Protein AF-K1TQ13-F1 (afdb_monomer_lite)

Secondary structure (DSSP, 8-state):
--TT-----------TT-EE--EEEE--SSS-PPPEEEE---EE--S-------PPPSEEEEE--EEE-TTS-EEEPPPEEEEEETTEEEE--

Organism: NCBI:txid408170

Sequence (93 aa):
MDESGQAGKDMRPLEKGDKVAIVYYAQSLEGDDEIQEMPDEEFSWKESYQFKEKDLPDGKYAFTYEVTDITGKSTMSDVAFLNLKNGEIKPEL

Foldseek 3Di:
DPPPPPDPDPDDDDDFFDKDWDWDWDDDPDDPDDIDTDTDDIDTDHPDDDPDDDDDPFDKDWDKDWDADPVRDIDIDDIWIWTADPNDIDTDD

Radius of gyration: 17.25 Å; chains: 1; bounding box: 41×42×34 Å

Structure (mmCIF, N/CA/C/O backbone):
data_AF-K1TQ13-F1
#
_entry.id   AF-K1TQ13-F1
#
loop_
_atom_site.group_PDB
_atom_site.id
_atom_site.type_symbol
_atom_site.label_atom_id
_atom_site.label_alt_id
_atom_site.label_comp_id
_atom_site.label_asym_id
_atom_site.label_entity_id
_atom_site.label_seq_id
_atom_site.pdbx_PDB_ins_code
_atom_site.Cartn_x
_atom_site.Cartn_y
_atom_site.Cartn_z
_atom_site.occupancy
_atom_site.B_iso_or_equiv
_atom_site.auth_seq_id
_atom_site.auth_comp_id
_atom_site.auth_asym_id
_atom_site.auth_atom_id
_atom_site.pdbx_PDB_model_num
ATOM 1 N N . MET A 1 1 ? 0.593 28.365 1.914 1.00 33.25 1 MET A N 1
ATOM 2 C CA . MET A 1 1 ? 0.712 27.167 1.072 1.00 33.25 1 MET A CA 1
ATOM 3 C C . MET A 1 1 ? 2.033 26.556 1.455 1.00 33.25 1 MET A C 1
ATOM 5 O O . MET A 1 1 ? 3.048 27.223 1.302 1.00 33.25 1 MET A O 1
ATOM 9 N N . ASP A 1 2 ? 1.989 25.416 2.121 1.00 37.59 2 ASP A N 1
ATOM 10 C CA . ASP A 1 2 ? 3.159 24.563 2.276 1.00 37.59 2 ASP A CA 1
ATOM 11 C C . ASP A 1 2 ? 3.521 23.968 0.907 1.00 37.59 2 ASP A C 1
ATOM 13 O O . ASP A 1 2 ? 2.676 23.785 0.030 1.00 37.59 2 ASP A O 1
ATOM 17 N N . GLU A 1 3 ? 4.813 23.750 0.690 1.00 40.31 3 GLU A N 1
ATOM 18 C CA . GLU A 1 3 ? 5.399 23.385 -0.608 1.00 40.31 3 GLU A CA 1
ATOM 19 C C . GLU A 1 3 ? 5.067 21.943 -1.054 1.00 40.31 3 GLU A C 1
ATOM 21 O O . GLU A 1 3 ? 5.606 21.470 -2.048 1.00 40.31 3 GLU A O 1
ATOM 26 N N . SER A 1 4 ? 4.163 21.246 -0.356 1.00 47.53 4 SER A N 1
ATOM 27 C CA . SER A 1 4 ? 3.679 19.900 -0.696 1.00 47.53 4 SER A CA 1
ATOM 28 C C . SER A 1 4 ? 2.337 19.890 -1.438 1.00 47.53 4 SER A C 1
ATOM 30 O O . SER A 1 4 ? 1.835 18.818 -1.769 1.00 47.53 4 SER A O 1
ATOM 32 N N . GLY A 1 5 ? 1.716 21.051 -1.686 1.00 42.06 5 GLY A N 1
ATOM 33 C CA . GLY A 1 5 ? 0.463 21.143 -2.450 1.00 42.06 5 GLY A CA 1
ATOM 34 C C . GLY A 1 5 ? -0.765 20.515 -1.771 1.00 42.06 5 GLY A C 1
ATOM 35 O O . GLY A 1 5 ? -1.870 20.608 -2.306 1.00 42.06 5 GLY A O 1
ATOM 36 N N . GLN A 1 6 ? -0.629 19.932 -0.577 1.00 48.62 6 GLN A N 1
ATOM 37 C CA . GLN A 1 6 ? -1.776 19.506 0.213 1.00 48.62 6 GLN A CA 1
ATOM 38 C C . GLN A 1 6 ? -2.334 20.718 0.947 1.00 48.62 6 GLN A C 1
ATOM 40 O O . GLN A 1 6 ? -1.857 21.096 2.009 1.00 48.62 6 GLN A O 1
ATOM 45 N N . ALA A 1 7 ? -3.375 21.330 0.371 1.00 47.88 7 ALA A N 1
ATOM 46 C CA . ALA A 1 7 ? -4.214 22.291 1.075 1.00 47.88 7 ALA A CA 1
ATOM 47 C C . ALA A 1 7 ? -4.475 21.769 2.493 1.00 47.88 7 ALA A C 1
ATOM 49 O O . ALA A 1 7 ? -5.013 20.671 2.628 1.00 47.88 7 ALA A O 1
ATOM 50 N N . GLY A 1 8 ? -4.044 22.520 3.513 1.00 45.81 8 GLY A N 1
ATOM 51 C CA . GLY A 1 8 ? -4.155 22.130 4.915 1.00 45.81 8 GLY A CA 1
ATOM 52 C C . GLY A 1 8 ? -5.583 21.707 5.229 1.00 45.81 8 GLY A C 1
ATOM 53 O O . GLY A 1 8 ? -6.463 22.545 5.414 1.00 45.81 8 GLY A O 1
ATOM 54 N N . LYS A 1 9 ? -5.830 20.396 5.215 1.00 56.97 9 LYS A N 1
ATOM 55 C CA . LYS A 1 9 ? -7.118 19.832 5.595 1.00 56.97 9 LYS A CA 1
ATOM 56 C C . LYS A 1 9 ? -7.160 19.970 7.107 1.00 56.97 9 LYS A C 1
ATOM 58 O O . LYS A 1 9 ? -6.286 19.428 7.775 1.00 56.97 9 LYS A O 1
ATOM 63 N N . ASP A 1 10 ? -8.128 20.714 7.637 1.00 59.94 10 ASP A N 1
ATOM 64 C CA . ASP A 1 10 ? -8.375 20.772 9.078 1.00 59.94 10 ASP A CA 1
ATOM 65 C C . ASP A 1 10 ? -8.596 19.339 9.587 1.00 59.94 10 ASP A C 1
ATOM 67 O O . ASP A 1 10 ? -9.662 18.742 9.413 1.00 59.94 10 ASP A O 1
ATOM 71 N N . MET A 1 11 ? -7.543 18.743 10.147 1.00 64.94 11 MET A N 1
ATOM 72 C CA . MET A 1 11 ? -7.566 17.364 10.608 1.00 64.94 11 MET A CA 1
ATOM 73 C C . MET A 1 11 ? -8.341 17.310 11.920 1.00 64.94 11 MET A C 1
ATOM 75 O O . MET A 1 11 ? -7.919 17.873 12.930 1.00 64.94 11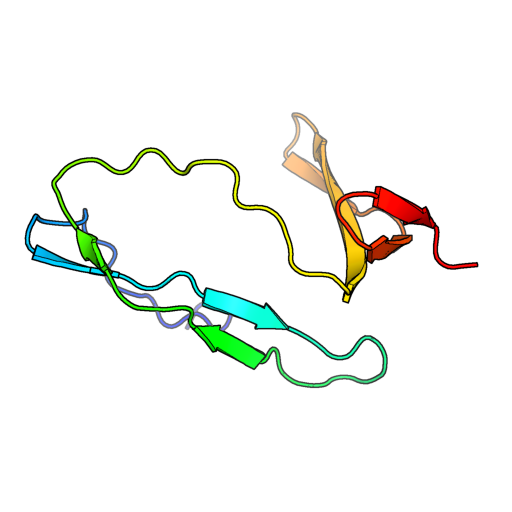 MET A O 1
ATOM 79 N N . ARG A 1 12 ? -9.456 16.580 11.918 1.00 83.81 12 ARG A N 1
ATOM 80 C CA . ARG A 1 12 ? -10.170 16.192 13.136 1.00 83.81 12 ARG A CA 1
ATOM 81 C C . ARG A 1 12 ? -10.233 14.670 13.264 1.00 83.81 12 ARG A C 1
ATOM 83 O O . ARG A 1 12 ? -10.180 13.976 12.247 1.00 83.81 12 ARG A O 1
ATOM 90 N N . PRO A 1 13 ? -10.381 14.133 14.486 1.00 77.25 13 PRO A N 1
ATOM 91 C CA . PRO A 1 13 ? -10.703 12.724 14.671 1.00 77.25 13 PRO A CA 1
ATOM 92 C C . PRO A 1 13 ? -11.991 12.342 13.926 1.00 77.25 13 PRO A C 1
ATOM 94 O O . PRO A 1 13 ? -12.923 13.147 13.839 1.00 77.25 13 PRO A O 1
ATOM 97 N N . LEU A 1 14 ? -12.043 11.110 13.413 1.00 78.75 14 LEU A N 1
ATOM 98 C CA . LEU A 1 14 ? -13.252 10.555 12.807 1.00 78.75 14 LEU A CA 1
ATOM 99 C C . LEU A 1 14 ? -14.323 10.306 13.873 1.00 78.75 14 LEU A C 1
ATOM 101 O O . LEU A 1 14 ? -14.060 9.724 14.928 1.00 78.75 14 LEU A O 1
ATOM 105 N N . GLU A 1 15 ? -15.547 10.700 13.554 1.00 84.44 15 GLU A N 1
ATOM 106 C CA . GLU A 1 15 ? -16.736 10.548 14.379 1.00 84.44 15 GLU A CA 1
ATOM 107 C C . GLU A 1 15 ? -17.668 9.500 13.776 1.00 84.44 15 GLU A C 1
ATOM 109 O O . GLU A 1 15 ? -17.698 9.251 12.567 1.00 84.44 15 GLU A O 1
AT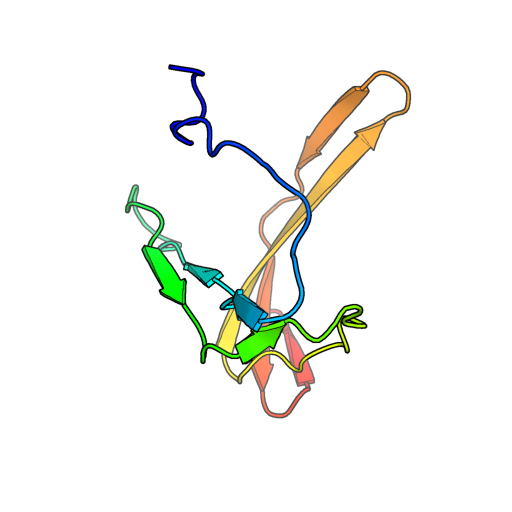OM 114 N N . LYS A 1 16 ? -18.425 8.816 14.635 1.00 84.62 16 LYS A N 1
ATOM 115 C CA . LYS A 1 16 ? -19.372 7.790 14.196 1.00 84.62 16 LYS A CA 1
ATOM 116 C C . LYS A 1 16 ? -20.346 8.378 13.174 1.00 84.62 16 LYS A C 1
ATOM 118 O O . LYS A 1 16 ? -21.041 9.345 13.462 1.00 84.62 16 LYS A O 1
ATOM 123 N N . GLY A 1 17 ? -20.453 7.729 12.020 1.00 86.06 17 GLY A N 1
ATOM 124 C CA . GLY A 1 17 ? -21.307 8.167 10.919 1.00 86.06 17 GLY A CA 1
ATOM 125 C C . GLY A 1 17 ? -20.576 8.931 9.817 1.00 86.06 17 GLY A C 1
ATOM 126 O O . GLY A 1 17 ? -21.147 9.031 8.730 1.00 86.06 17 GLY A O 1
ATOM 127 N N . ASP A 1 18 ? -19.330 9.372 10.041 1.00 85.56 18 ASP A N 1
ATOM 128 C CA . ASP A 1 18 ? -18.498 9.981 8.996 1.00 85.56 18 ASP A CA 1
ATOM 129 C C . ASP A 1 18 ? -18.419 9.067 7.765 1.00 85.56 18 ASP A C 1
ATOM 131 O O . ASP A 1 18 ? -18.310 7.845 7.890 1.00 85.56 18 ASP A O 1
ATOM 135 N N . LYS A 1 19 ? -18.497 9.654 6.569 1.00 86.31 19 LYS A N 1
ATOM 136 C CA . LYS A 1 19 ? -18.289 8.939 5.306 1.00 86.31 19 LYS A CA 1
ATOM 137 C C . LYS A 1 19 ? -16.802 8.922 4.987 1.00 86.31 19 LYS A C 1
ATOM 139 O O . LYS A 1 19 ? -16.164 9.970 4.958 1.00 86.31 19 LYS A O 1
ATOM 144 N N . VAL A 1 20 ? -16.263 7.727 4.789 1.00 79.31 20 VAL A N 1
ATOM 145 C CA . VAL A 1 20 ? -14.837 7.486 4.570 1.00 79.31 20 VAL A CA 1
ATOM 146 C C . VAL A 1 20 ? -14.677 6.630 3.322 1.00 79.31 20 VAL A C 1
ATOM 148 O O . VAL A 1 20 ? -15.390 5.644 3.168 1.00 79.31 20 VAL A O 1
ATOM 151 N N . ALA A 1 21 ? -13.723 6.984 2.465 1.00 79.12 21 ALA A N 1
ATOM 152 C CA . ALA A 1 21 ? -13.270 6.166 1.345 1.00 79.12 21 ALA A CA 1
ATOM 153 C C . ALA A 1 21 ? -11.757 5.953 1.456 1.00 79.12 21 ALA A C 1
ATOM 155 O O . ALA A 1 21 ? -11.030 6.831 1.929 1.00 79.12 21 ALA A O 1
ATOM 156 N N . ILE A 1 22 ? -11.282 4.788 1.020 1.00 77.56 22 ILE A N 1
ATOM 157 C CA . ILE A 1 22 ? -9.849 4.560 0.815 1.00 77.56 22 ILE A CA 1
ATOM 158 C C . ILE A 1 22 ? -9.493 5.191 -0.530 1.00 77.56 22 ILE A C 1
ATOM 160 O O . ILE A 1 22 ? -10.134 4.881 -1.524 1.00 77.56 22 ILE A O 1
ATOM 164 N N . VAL A 1 23 ? -8.497 6.076 -0.573 1.00 76.69 23 VAL A N 1
ATOM 165 C CA . VAL A 1 23 ? -8.039 6.699 -1.824 1.00 76.69 23 VAL A CA 1
ATOM 166 C C . VAL A 1 23 ? -6.728 6.052 -2.241 1.00 76.69 23 VAL A C 1
ATOM 168 O O . VAL A 1 23 ? -5.740 6.127 -1.509 1.00 76.69 23 VAL A O 1
ATOM 171 N N . TYR A 1 24 ? -6.725 5.409 -3.407 1.00 76.50 24 TYR A N 1
ATOM 172 C CA . TYR A 1 24 ? -5.506 4.942 -4.057 1.00 76.50 24 TYR A CA 1
ATOM 173 C C . TYR A 1 24 ? -4.921 6.079 -4.897 1.00 76.50 24 TYR A C 1
ATOM 175 O O . TYR A 1 24 ? -5.662 6.797 -5.561 1.00 76.50 24 TYR A O 1
ATOM 183 N N . TYR A 1 25 ? -3.602 6.240 -4.877 1.00 76.00 25 TYR A N 1
ATOM 184 C CA . TYR A 1 25 ? -2.899 7.224 -5.698 1.00 76.00 25 TYR A CA 1
ATOM 185 C C . TYR A 1 25 ? -2.122 6.477 -6.778 1.00 76.00 25 TYR A C 1
ATOM 187 O O . TYR A 1 25 ? -1.280 5.636 -6.461 1.00 76.00 25 TYR A O 1
ATOM 195 N N . ALA A 1 26 ? -2.434 6.754 -8.040 1.00 75.69 26 ALA A N 1
ATOM 196 C CA . ALA A 1 26 ? -1.773 6.160 -9.193 1.00 75.69 26 ALA A CA 1
ATOM 197 C C . ALA A 1 26 ? -0.986 7.232 -9.946 1.00 75.69 26 ALA A C 1
ATOM 199 O O . ALA A 1 26 ? -1.455 8.353 -10.111 1.00 75.69 26 ALA A O 1
ATOM 200 N N . GLN A 1 27 ? 0.200 6.883 -10.428 1.00 76.25 27 GLN A N 1
ATOM 201 C CA . GLN A 1 27 ? 0.990 7.742 -11.302 1.00 76.25 27 GLN A CA 1
ATOM 202 C C . GLN A 1 27 ? 1.517 6.903 -12.464 1.00 76.25 27 GLN A C 1
ATOM 204 O O . GLN A 1 27 ? 1.786 5.709 -12.296 1.00 76.25 27 GLN A O 1
ATOM 209 N N . SER A 1 28 ? 1.644 7.519 -13.641 1.00 70.44 28 SER A N 1
ATOM 210 C CA . SER A 1 28 ? 2.360 6.894 -14.749 1.00 70.44 28 SER A CA 1
ATOM 211 C C . SER A 1 28 ? 3.813 6.636 -14.351 1.00 70.44 28 SER A C 1
ATOM 213 O O . SER A 1 28 ? 4.438 7.438 -13.661 1.00 70.44 28 SER A O 1
ATOM 215 N N . LEU A 1 29 ? 4.354 5.505 -14.800 1.00 63.31 29 LEU A N 1
ATOM 216 C CA . LEU A 1 29 ? 5.769 5.171 -14.626 1.00 63.31 29 LEU A CA 1
ATOM 217 C C . LEU A 1 29 ? 6.665 5.913 -15.620 1.00 63.31 29 LEU A C 1
ATOM 219 O O . LEU A 1 29 ? 7.860 6.067 -15.383 1.00 63.31 29 LEU A O 1
ATOM 223 N N . GLU A 1 30 ? 6.085 6.353 -16.735 1.00 66.94 30 GLU A N 1
ATOM 224 C CA . GLU A 1 30 ? 6.761 7.106 -17.781 1.00 66.94 30 GLU A CA 1
ATOM 225 C C . GLU A 1 30 ? 6.079 8.469 -17.929 1.00 66.94 30 GLU A C 1
ATOM 227 O O . GLU A 1 30 ? 4.887 8.537 -18.224 1.00 66.94 30 GLU A O 1
ATOM 232 N N . GLY A 1 31 ? 6.839 9.550 -17.746 1.00 63.09 31 GLY A N 1
ATOM 233 C CA . GLY A 1 31 ? 6.337 10.924 -17.850 1.00 63.09 31 GLY A CA 1
ATOM 234 C C . GLY A 1 31 ? 6.225 11.646 -16.507 1.00 63.09 31 GLY A C 1
ATOM 235 O O . GLY A 1 31 ? 6.436 11.062 -15.450 1.00 63.09 31 GLY A O 1
ATOM 236 N N . ASP A 1 32 ? 5.923 12.942 -16.574 1.00 70.69 32 ASP A N 1
ATOM 237 C CA . ASP A 1 32 ? 5.681 13.823 -15.419 1.00 70.69 32 ASP A CA 1
ATOM 238 C C . ASP A 1 32 ? 4.168 14.008 -15.222 1.00 70.69 32 ASP A C 1
ATOM 240 O O . ASP A 1 32 ? 3.656 15.120 -15.110 1.0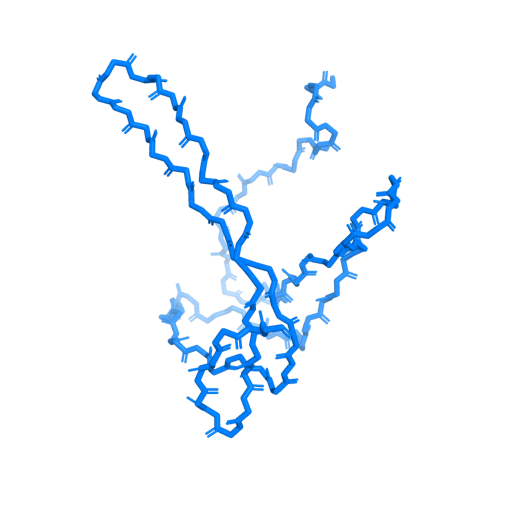0 70.69 32 ASP A O 1
ATOM 244 N N . ASP A 1 33 ? 3.427 12.901 -15.316 1.00 76.12 33 ASP A N 1
ATOM 245 C CA . ASP A 1 33 ? 1.976 12.929 -15.168 1.00 76.12 33 ASP A CA 1
ATOM 246 C C . ASP A 1 33 ? 1.599 13.207 -13.712 1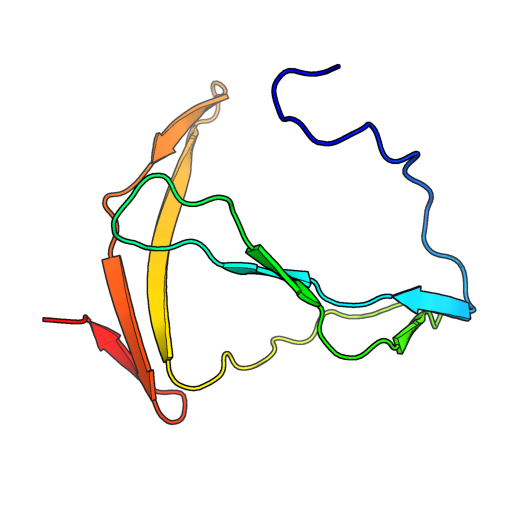.00 76.12 33 ASP A C 1
ATOM 248 O O . ASP A 1 33 ? 2.229 12.711 -12.768 1.00 76.12 33 ASP A O 1
ATOM 252 N N . GLU A 1 34 ? 0.532 13.987 -13.538 1.00 79.38 34 GLU A N 1
ATOM 253 C CA . GLU A 1 34 ? -0.032 14.282 -12.226 1.00 79.38 34 GLU A CA 1
ATOM 254 C C . GLU A 1 34 ? -0.540 13.001 -11.550 1.00 79.38 34 GLU A C 1
ATOM 256 O O . GLU A 1 34 ? -1.104 12.107 -12.188 1.00 79.38 34 GLU A O 1
ATOM 261 N N . ILE A 1 35 ? -0.363 12.922 -10.229 1.00 77.50 35 ILE A N 1
ATOM 262 C CA . ILE A 1 35 ? -0.878 11.813 -9.426 1.00 77.50 35 ILE A CA 1
ATOM 263 C C . ILE A 1 35 ? -2.409 11.805 -9.512 1.00 77.50 35 ILE A C 1
ATOM 265 O O . ILE A 1 35 ? -3.072 12.793 -9.192 1.00 77.50 35 ILE A O 1
ATOM 269 N N . GLN A 1 36 ? -2.975 10.665 -9.895 1.00 81.50 36 GLN A N 1
ATOM 270 C CA . GLN A 1 36 ? -4.409 10.466 -10.026 1.00 81.50 36 GLN A CA 1
ATOM 271 C C . GLN A 1 36 ? -4.990 9.810 -8.767 1.00 81.50 36 GLN A C 1
ATOM 273 O O . GLN A 1 36 ? -4.554 8.736 -8.348 1.00 81.50 36 GLN A O 1
ATOM 278 N N . GLU A 1 37 ? -6.003 10.446 -8.174 1.00 83.50 37 GLU A N 1
ATOM 279 C CA . GLU A 1 37 ? -6.768 9.891 -7.054 1.00 83.50 37 GLU A CA 1
ATOM 280 C C . GLU A 1 37 ? -7.840 8.911 -7.552 1.00 83.50 37 GLU A C 1
ATOM 282 O O . GLU A 1 37 ? -8.677 9.241 -8.393 1.00 83.50 37 GLU A O 1
ATOM 287 N N . MET A 1 38 ? -7.842 7.704 -6.995 1.00 79.81 38 MET A N 1
ATOM 288 C CA . MET A 1 38 ? -8.793 6.634 -7.282 1.00 79.81 38 MET A CA 1
ATOM 289 C C . MET A 1 38 ? -9.481 6.203 -5.976 1.00 79.81 38 MET A C 1
ATOM 291 O O . MET A 1 38 ? -8.983 5.311 -5.283 1.00 79.81 38 MET A O 1
ATOM 295 N N . PRO A 1 39 ? -10.594 6.854 -5.587 1.00 76.94 39 PRO A N 1
ATOM 296 C CA . PRO A 1 39 ? -11.337 6.491 -4.385 1.00 76.94 39 PRO A CA 1
ATOM 297 C C . PRO A 1 39 ? -12.058 5.144 -4.548 1.00 76.94 39 PRO A C 1
ATOM 299 O O . PRO A 1 39 ? -12.672 4.868 -5.577 1.00 76.94 39 PRO A O 1
ATOM 302 N N . ASP A 1 40 ? -11.985 4.319 -3.508 1.00 80.06 40 ASP A N 1
ATOM 303 C CA . ASP A 1 40 ? -12.736 3.073 -3.335 1.00 80.06 40 ASP A CA 1
ATOM 304 C C . ASP A 1 40 ? -14.158 3.350 -2.805 1.00 80.06 40 ASP A C 1
ATOM 306 O O . ASP A 1 40 ? -14.535 4.497 -2.547 1.00 80.06 40 ASP A O 1
ATOM 310 N N . GLU A 1 41 ? -14.948 2.294 -2.600 1.00 84.25 41 GLU A N 1
ATOM 311 C CA . GLU A 1 41 ? -16.292 2.404 -2.031 1.00 84.25 41 GLU A CA 1
ATOM 312 C C . GLU A 1 41 ? -16.308 3.108 -0.663 1.00 84.25 41 GLU A C 1
ATOM 314 O O . GLU A 1 41 ? -15.522 2.816 0.247 1.00 84.25 41 GLU A O 1
ATOM 319 N N . GLU A 1 42 ? -17.269 4.020 -0.500 1.00 85.12 42 GLU A N 1
ATOM 320 C CA . GLU A 1 42 ? -17.492 4.711 0.762 1.00 85.12 42 GLU A CA 1
ATOM 321 C C . GLU A 1 42 ? -18.107 3.791 1.821 1.00 85.12 42 GLU A C 1
ATOM 323 O O . GLU A 1 42 ? -19.082 3.070 1.587 1.00 85.12 42 GLU A O 1
ATOM 328 N N . PHE A 1 43 ? -17.630 3.929 3.054 1.00 81.62 43 PHE A N 1
ATOM 329 C CA . PHE A 1 43 ? -18.230 3.316 4.229 1.00 81.62 43 PHE A CA 1
ATOM 330 C C . PHE A 1 43 ? -18.477 4.346 5.332 1.00 81.62 43 PHE A C 1
ATOM 332 O O . PHE A 1 43 ? -17.827 5.385 5.425 1.00 81.62 43 PHE A O 1
ATOM 339 N N . SER A 1 44 ? -19.463 4.063 6.186 1.00 87.31 44 SER A N 1
ATOM 340 C CA . SER A 1 44 ? -19.722 4.875 7.378 1.00 87.31 44 SER A CA 1
ATOM 341 C C . SER A 1 44 ? -18.825 4.434 8.534 1.00 87.31 44 SER A C 1
ATOM 343 O O . SER A 1 44 ? -18.810 3.252 8.887 1.00 87.31 44 SER A O 1
ATOM 345 N N . TRP A 1 45 ? -18.133 5.385 9.156 1.00 79.19 45 TRP A N 1
ATOM 346 C CA . TRP A 1 45 ? -17.269 5.172 10.313 1.00 79.19 45 TRP A CA 1
ATOM 347 C C . TRP A 1 45 ? -18.066 4.679 11.527 1.00 79.19 45 TRP A C 1
ATOM 349 O O . TRP A 1 45 ? -19.123 5.225 11.855 1.00 79.19 45 TRP A O 1
ATOM 359 N N . LYS A 1 46 ? -17.570 3.638 12.209 1.00 77.44 46 LYS A N 1
ATOM 360 C CA . LYS A 1 46 ? -18.301 2.930 13.281 1.00 77.44 46 LYS A CA 1
ATOM 361 C C . LYS A 1 46 ? -17.685 3.042 14.684 1.00 77.44 46 LYS A C 1
ATOM 363 O O . LYS A 1 46 ? -18.111 2.280 15.537 1.00 77.44 46 LYS A O 1
ATOM 368 N N . GLU A 1 47 ? -16.772 3.994 14.927 1.00 69.44 47 GLU A N 1
ATOM 369 C CA . GLU A 1 47 ? -16.006 4.264 16.179 1.00 69.44 47 GLU A CA 1
ATOM 370 C C . GLU A 1 47 ? -14.596 3.662 16.203 1.00 69.44 47 GLU A C 1
ATOM 372 O O . GLU A 1 47 ? -13.653 4.341 16.601 1.00 69.44 47 GLU A O 1
ATOM 377 N N . SER A 1 48 ? -14.424 2.430 15.729 1.00 63.44 48 SER A N 1
ATOM 378 C CA . SER A 1 48 ? -13.108 1.841 15.494 1.00 63.44 48 SER A CA 1
ATOM 379 C C . SER A 1 48 ? -13.121 1.034 14.203 1.00 63.44 48 SER A C 1
ATOM 381 O O . SER A 1 48 ? -14.076 0.319 13.892 1.00 63.44 48 SER A O 1
ATOM 383 N N . TYR A 1 49 ? -12.059 1.181 13.420 1.00 58.03 49 TYR A N 1
ATOM 384 C CA . TYR A 1 49 ? -11.805 0.345 12.261 1.00 58.03 49 TYR A CA 1
ATOM 385 C C . TYR A 1 49 ? -10.437 -0.276 12.467 1.00 58.03 49 TYR A C 1
ATOM 387 O O . TYR A 1 49 ? -9.436 0.421 12.618 1.00 58.03 49 TYR A O 1
ATOM 395 N N . GLN A 1 50 ? -10.400 -1.599 12.513 1.00 56.00 50 GLN A N 1
ATOM 396 C CA . GLN A 1 50 ? -9.152 -2.303 12.321 1.00 56.00 50 GLN A CA 1
ATOM 397 C C . GLN A 1 50 ? -8.957 -2.340 10.809 1.00 56.00 50 GLN A C 1
ATOM 399 O O . GLN A 1 50 ? -9.767 -2.954 10.110 1.00 56.00 50 GLN A O 1
ATOM 404 N N . PHE A 1 51 ? -7.940 -1.643 10.298 1.00 54.44 51 PHE A N 1
ATOM 405 C CA . PHE A 1 51 ? -7.483 -1.896 8.938 1.00 54.44 51 PHE A CA 1
ATOM 406 C C . PHE A 1 51 ? -7.120 -3.376 8.887 1.00 54.44 51 PHE A C 1
ATOM 408 O O . PHE A 1 51 ? -6.181 -3.823 9.543 1.00 54.44 51 PHE A O 1
ATOM 415 N N . LYS A 1 52 ? -7.951 -4.158 8.207 1.00 54.97 52 LYS A N 1
ATOM 416 C CA . LYS A 1 52 ? -7.587 -5.516 7.842 1.00 54.97 52 LYS A CA 1
ATOM 417 C C . LYS A 1 52 ? -6.715 -5.393 6.608 1.00 54.97 52 LYS A C 1
ATOM 419 O O . LYS A 1 52 ? -7.007 -4.562 5.747 1.00 54.97 52 LYS A O 1
ATOM 424 N N . GLU A 1 53 ? -5.657 -6.190 6.551 1.00 56.91 53 GLU A N 1
ATOM 425 C CA . GLU A 1 53 ? -4.903 -6.389 5.319 1.00 56.91 53 GLU A CA 1
ATOM 426 C C . GLU A 1 53 ? -5.915 -6.671 4.199 1.00 56.91 53 GLU A C 1
ATOM 428 O O . GLU A 1 53 ? -6.792 -7.528 4.341 1.00 56.91 53 GLU A O 1
ATOM 433 N N . LYS A 1 54 ? -5.877 -5.848 3.151 1.00 67.25 54 LYS A N 1
ATOM 434 C CA . LYS A 1 54 ? -6.709 -6.008 1.963 1.00 67.25 54 LYS A CA 1
ATOM 435 C C . LYS A 1 54 ? -5.790 -6.494 0.862 1.00 67.25 54 LYS A C 1
ATOM 437 O O . LYS A 1 54 ? -4.766 -5.861 0.606 1.00 67.25 54 LYS A O 1
ATOM 442 N N . ASP A 1 55 ? -6.172 -7.595 0.232 1.00 77.56 55 ASP A N 1
ATOM 443 C CA . ASP A 1 55 ? -5.450 -8.105 -0.922 1.00 77.56 55 ASP A CA 1
ATOM 444 C C . ASP A 1 55 ? -5.433 -7.036 -2.018 1.00 77.56 55 ASP A C 1
ATOM 446 O O . ASP A 1 55 ? -6.464 -6.440 -2.356 1.00 77.56 55 ASP A O 1
ATOM 450 N N . LEU A 1 56 ? -4.243 -6.772 -2.553 1.00 80.81 56 LEU A N 1
ATOM 451 C CA . LEU A 1 56 ? -4.101 -5.947 -3.742 1.00 80.81 56 LEU A CA 1
ATOM 452 C C . LEU A 1 5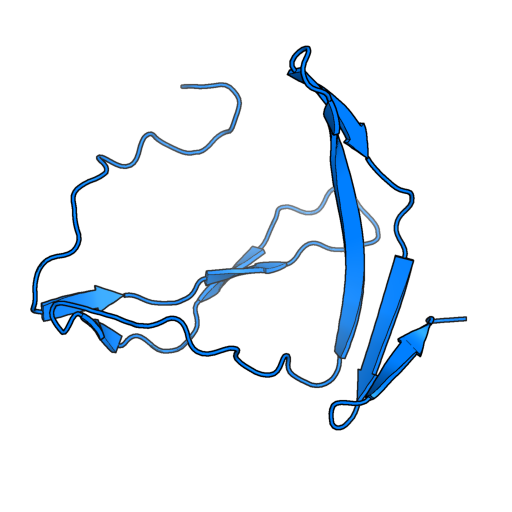6 ? -4.724 -6.693 -4.939 1.00 80.81 56 LEU A C 1
ATOM 454 O O . LEU A 1 56 ? -4.602 -7.918 -5.024 1.00 80.81 56 LEU A O 1
ATOM 458 N N . PRO A 1 57 ? -5.412 -5.992 -5.856 1.00 82.06 57 PRO A N 1
ATOM 459 C CA . PRO A 1 57 ? -5.919 -6.616 -7.072 1.00 82.06 57 PRO A CA 1
ATOM 460 C C . PRO A 1 57 ? -4.772 -7.091 -7.975 1.00 82.06 57 PRO A C 1
ATOM 462 O O . PRO A 1 57 ? -3.647 -6.610 -7.886 1.00 82.06 57 PRO A O 1
ATOM 465 N N . ASP A 1 58 ? -5.063 -8.017 -8.886 1.00 90.06 58 ASP A N 1
ATOM 466 C CA . ASP A 1 58 ? -4.095 -8.427 -9.905 1.00 90.06 58 ASP A CA 1
ATOM 467 C C . ASP A 1 58 ? -3.615 -7.209 -10.715 1.00 90.06 58 ASP A C 1
ATOM 469 O O . ASP A 1 58 ? -4.426 -6.425 -11.217 1.00 90.06 58 ASP A O 1
ATOM 473 N N . GLY A 1 59 ? -2.299 -7.053 -10.866 1.00 87.81 59 GLY A N 1
ATOM 474 C CA . GLY A 1 59 ? -1.738 -5.860 -11.490 1.00 87.81 59 GLY A CA 1
ATOM 475 C C . GLY A 1 59 ? -0.216 -5.777 -11.475 1.00 87.81 59 GLY A C 1
ATOM 476 O O . GLY A 1 59 ? 0.478 -6.611 -10.891 1.00 87.81 59 GLY A O 1
ATOM 477 N N . LYS A 1 60 ? 0.288 -4.740 -12.146 1.00 88.69 60 LYS A N 1
ATOM 478 C CA . LYS A 1 60 ? 1.694 -4.332 -12.126 1.00 88.69 60 LYS A CA 1
ATOM 479 C C . LYS A 1 60 ? 1.870 -3.206 -11.123 1.00 88.69 60 LYS A C 1
ATOM 481 O O . LYS A 1 60 ? 1.110 -2.241 -11.146 1.00 88.69 60 LYS A O 1
ATOM 486 N N . TYR A 1 61 ? 2.878 -3.327 -10.276 1.00 86.25 61 TYR A N 1
ATOM 487 C CA . TYR A 1 61 ? 3.140 -2.410 -9.180 1.00 86.25 61 TYR A CA 1
ATOM 488 C C . TYR A 1 61 ? 4.591 -1.954 -9.218 1.00 86.25 61 TYR A C 1
ATOM 490 O O . TYR A 1 61 ? 5.491 -2.764 -9.419 1.00 86.25 61 TYR A O 1
ATOM 498 N N . ALA A 1 62 ? 4.817 -0.667 -8.976 1.00 84.75 62 ALA A N 1
ATOM 499 C CA . ALA A 1 62 ? 6.124 -0.169 -8.579 1.00 84.75 62 ALA A CA 1
ATOM 500 C C . ALA A 1 62 ? 6.236 -0.231 -7.054 1.00 84.75 62 ALA A C 1
ATOM 502 O O . ALA A 1 62 ? 5.324 0.181 -6.337 1.00 84.75 62 ALA A O 1
ATOM 503 N N . PHE A 1 63 ? 7.357 -0.744 -6.565 1.00 82.31 63 PHE A N 1
ATOM 504 C CA . PHE A 1 63 ? 7.678 -0.818 -5.151 1.00 82.31 63 PHE A CA 1
ATOM 505 C C . PHE A 1 63 ? 9.004 -0.111 -4.885 1.00 82.31 63 PHE A C 1
ATOM 507 O O . PHE A 1 63 ? 10.023 -0.413 -5.506 1.00 82.31 63 PHE A O 1
ATOM 514 N N . THR A 1 64 ? 8.986 0.804 -3.923 1.00 84.00 64 THR A N 1
ATOM 515 C CA . THR A 1 64 ? 10.162 1.493 -3.387 1.00 84.00 64 THR A CA 1
ATOM 516 C C . THR A 1 64 ? 10.060 1.532 -1.873 1.00 84.00 64 THR A C 1
ATOM 518 O O . THR A 1 64 ? 8.956 1.573 -1.329 1.00 84.00 64 THR A O 1
ATOM 521 N N . TYR A 1 65 ? 11.195 1.589 -1.186 1.00 75.00 65 TYR A N 1
ATOM 522 C CA . TYR A 1 65 ? 11.232 1.843 0.250 1.00 75.00 65 TYR A CA 1
ATOM 523 C C . TYR A 1 65 ? 12.177 3.002 0.566 1.00 75.00 65 TYR A C 1
ATOM 525 O O . TYR A 1 65 ? 13.205 3.182 -0.084 1.00 75.00 65 TYR A O 1
ATOM 533 N N . GLU A 1 66 ? 11.830 3.785 1.583 1.00 87.50 66 GLU A N 1
ATOM 534 C CA . GLU A 1 66 ? 12.682 4.829 2.146 1.00 87.50 66 GLU A CA 1
ATOM 535 C C . GLU A 1 66 ? 13.174 4.373 3.522 1.00 87.50 66 GLU A C 1
ATOM 537 O O . GLU A 1 66 ? 12.395 3.900 4.352 1.00 87.50 66 GLU A O 1
ATOM 542 N N . VAL A 1 67 ? 14.480 4.491 3.761 1.00 75.00 67 VAL A N 1
ATOM 543 C CA . VAL A 1 67 ? 15.085 4.233 5.070 1.00 75.00 67 VAL A CA 1
ATOM 544 C C . VAL A 1 67 ? 15.538 5.554 5.659 1.00 75.00 67 VAL A C 1
ATOM 546 O O . VAL A 1 67 ? 16.448 6.182 5.119 1.00 75.00 67 VAL A O 1
ATOM 549 N N . THR A 1 68 ? 14.944 5.932 6.787 1.00 81.62 68 THR A N 1
ATOM 550 C CA . THR A 1 68 ? 15.374 7.070 7.604 1.00 81.62 68 THR A CA 1
ATOM 551 C C . THR A 1 68 ? 16.195 6.581 8.792 1.00 81.62 68 THR A C 1
ATOM 553 O O . THR A 1 68 ? 15.744 5.731 9.562 1.00 81.62 68 THR A O 1
ATOM 556 N N . ASP A 1 69 ? 17.408 7.107 8.955 1.00 82.50 69 ASP A N 1
ATOM 557 C CA . ASP A 1 69 ? 18.254 6.791 10.104 1.00 82.50 69 ASP A CA 1
ATOM 558 C C . ASP A 1 69 ? 17.875 7.596 11.362 1.00 82.50 69 ASP A C 1
ATOM 560 O O . ASP A 1 69 ? 17.053 8.513 11.338 1.00 82.50 69 ASP A O 1
ATOM 564 N N . ILE A 1 70 ? 18.507 7.267 12.494 1.00 67.75 70 ILE A N 1
ATOM 565 C CA . ILE A 1 70 ? 18.250 7.915 13.793 1.00 67.75 70 ILE A CA 1
ATOM 566 C C . ILE A 1 70 ? 18.595 9.415 13.832 1.00 67.75 70 ILE A C 1
ATOM 568 O O . ILE A 1 70 ? 18.221 10.100 14.781 1.00 67.75 70 ILE A O 1
ATOM 572 N N . THR A 1 71 ? 19.329 9.924 12.840 1.00 87.69 71 THR A N 1
ATOM 573 C CA . THR A 1 71 ? 19.668 11.348 12.693 1.00 87.69 71 THR A CA 1
ATOM 574 C C . THR A 1 71 ? 18.651 12.100 11.832 1.00 87.69 71 THR A C 1
ATOM 576 O O . THR A 1 71 ? 18.754 13.317 11.692 1.00 87.69 71 THR A O 1
ATOM 579 N N . GLY A 1 72 ? 17.654 11.391 11.288 1.00 75.75 72 GLY A N 1
ATOM 580 C CA . GLY A 1 72 ? 16.625 11.940 10.410 1.00 75.75 72 GLY A CA 1
ATOM 581 C C . GLY A 1 72 ? 17.033 11.995 8.937 1.00 75.75 72 GLY A C 1
ATOM 582 O O . GLY A 1 72 ? 16.335 12.622 8.145 1.00 75.75 72 GLY A O 1
ATOM 583 N N . LYS A 1 73 ? 18.152 11.371 8.546 1.00 80.44 73 LYS A N 1
ATOM 584 C CA . LYS A 1 73 ? 18.572 11.317 7.142 1.00 80.44 73 LYS A CA 1
ATOM 585 C C . LYS A 1 73 ? 17.911 10.132 6.444 1.00 80.44 73 LYS A C 1
ATOM 587 O O . LYS A 1 73 ? 18.052 9.000 6.900 1.00 80.44 73 LYS A O 1
ATOM 592 N N . SER A 1 74 ? 17.267 10.391 5.310 1.00 85.31 74 SER A N 1
ATOM 593 C CA . SER A 1 74 ? 16.643 9.358 4.484 1.00 85.31 74 SER A CA 1
ATOM 594 C C . SER A 1 74 ? 17.449 8.968 3.245 1.00 85.31 74 SER A C 1
ATOM 596 O O . SER A 1 74 ? 18.241 9.747 2.710 1.00 85.31 74 SER A O 1
ATOM 598 N N . THR A 1 75 ? 17.237 7.749 2.757 1.00 86.19 75 THR A N 1
ATOM 599 C CA . THR A 1 75 ? 17.643 7.291 1.418 1.00 86.19 75 THR A CA 1
ATOM 600 C C . THR A 1 75 ? 16.568 6.366 0.853 1.00 86.19 75 THR A C 1
ATOM 602 O O . THR A 1 75 ? 16.043 5.516 1.571 1.00 86.19 75 THR A O 1
ATOM 605 N N . MET A 1 76 ? 16.248 6.538 -0.428 1.00 83.94 76 MET A N 1
ATOM 606 C CA . MET A 1 76 ? 15.241 5.762 -1.153 1.00 83.94 76 MET A CA 1
ATOM 607 C C . MET A 1 76 ? 15.900 4.633 -1.954 1.00 83.94 76 MET A C 1
ATOM 609 O O . MET A 1 76 ? 17.025 4.787 -2.433 1.00 83.94 76 MET A O 1
ATOM 613 N N . SER A 1 77 ? 15.222 3.494 -2.071 1.00 82.06 77 SER A N 1
ATOM 614 C CA . SER A 1 77 ? 15.648 2.384 -2.923 1.00 82.06 77 SER A CA 1
ATOM 615 C C . SER A 1 77 ? 15.481 2.701 -4.410 1.00 82.06 77 SER A C 1
ATOM 617 O O . SER A 1 77 ? 14.693 3.571 -4.780 1.00 82.06 77 SER A O 1
ATOM 619 N N . ASP A 1 78 ? 16.128 1.911 -5.268 1.00 89.25 78 ASP A N 1
ATOM 620 C CA . ASP A 1 78 ? 15.708 1.804 -6.667 1.00 89.25 78 ASP A CA 1
ATOM 621 C C . ASP A 1 78 ? 14.261 1.279 -6.752 1.00 89.25 78 ASP A C 1
ATOM 623 O O . ASP A 1 78 ? 13.767 0.612 -5.831 1.00 89.25 78 ASP A O 1
ATOM 627 N N . VAL A 1 79 ? 13.578 1.579 -7.860 1.00 85.19 79 VAL A N 1
ATOM 628 C CA . VAL A 1 79 ? 12.227 1.071 -8.130 1.00 85.19 79 VAL A CA 1
ATOM 629 C C . VAL A 1 79 ? 12.302 -0.404 -8.518 1.00 85.19 79 VAL A C 1
ATOM 631 O O . VAL A 1 79 ? 13.017 -0.774 -9.448 1.00 85.19 79 VAL A O 1
ATOM 634 N N . ALA A 1 80 ? 11.522 -1.242 -7.837 1.00 85.19 80 ALA A N 1
ATOM 635 C CA . ALA A 1 80 ? 11.268 -2.620 -8.235 1.00 85.19 80 ALA A CA 1
ATOM 636 C C . ALA A 1 80 ? 9.874 -2.737 -8.856 1.00 85.19 80 ALA A C 1
ATOM 638 O O . ALA A 1 80 ? 8.890 -2.300 -8.264 1.00 85.19 80 ALA A O 1
ATOM 639 N N . PHE A 1 81 ? 9.776 -3.366 -10.023 1.00 88.38 81 PHE A N 1
ATOM 640 C CA . PHE A 1 81 ? 8.494 -3.665 -10.654 1.00 88.38 81 PHE A CA 1
ATOM 641 C C . PHE A 1 81 ? 8.039 -5.080 -10.299 1.00 88.38 81 PHE A C 1
ATOM 643 O O . PHE A 1 81 ? 8.806 -6.041 -10.393 1.00 88.38 81 PHE A O 1
ATOM 650 N N . LEU A 1 82 ? 6.791 -5.203 -9.857 1.00 91.00 82 LEU A N 1
ATOM 651 C CA . LEU A 1 82 ? 6.190 -6.430 -9.353 1.00 91.00 82 LEU A CA 1
ATOM 652 C C . LEU A 1 82 ? 4.908 -6.736 -10.126 1.00 91.00 82 LEU A C 1
ATOM 654 O O . LEU A 1 82 ? 4.045 -5.876 -10.272 1.00 91.00 82 LEU A O 1
ATOM 658 N N . ASN A 1 83 ? 4.744 -7.987 -10.549 1.00 92.19 83 ASN A N 1
ATOM 659 C CA . ASN A 1 83 ? 3.468 -8.509 -11.029 1.00 92.19 83 ASN A CA 1
ATOM 660 C C . ASN A 1 83 ? 2.784 -9.278 -9.901 1.00 92.19 83 ASN A C 1
ATOM 662 O O . ASN A 1 83 ? 3.328 -10.275 -9.420 1.00 92.19 83 ASN A O 1
ATOM 666 N N . LEU A 1 84 ? 1.586 -8.838 -9.522 1.00 91.69 84 LEU A N 1
ATOM 667 C CA . LEU A 1 84 ? 0.683 -9.564 -8.641 1.00 91.69 84 LEU A CA 1
ATOM 668 C C . LEU A 1 84 ? -0.367 -10.285 -9.483 1.00 91.69 84 LEU A C 1
ATOM 670 O O . LEU A 1 84 ? -1.067 -9.661 -10.284 1.00 91.69 84 LEU A O 1
ATOM 674 N N . LYS A 1 85 ? -0.472 -11.603 -9.311 1.00 92.94 85 LYS A N 1
ATOM 675 C CA . LYS A 1 85 ? -1.496 -12.409 -9.978 1.00 92.94 85 LYS A CA 1
ATOM 676 C C . LYS A 1 85 ? -1.991 -13.524 -9.071 1.00 92.94 85 LYS A C 1
ATOM 678 O O . LYS A 1 85 ? -1.198 -14.360 -8.647 1.00 92.94 85 LYS A O 1
ATOM 683 N N . ASN A 1 86 ? -3.296 -13.569 -8.815 1.00 91.06 86 ASN A N 1
ATOM 684 C CA . ASN A 1 86 ? -3.939 -14.531 -7.918 1.00 91.06 86 ASN A CA 1
ATOM 685 C C . ASN A 1 86 ? -3.243 -14.619 -6.540 1.00 91.06 86 ASN A C 1
ATOM 687 O O . ASN A 1 86 ? -3.049 -15.714 -6.013 1.00 91.06 86 ASN A O 1
ATOM 691 N N . GLY A 1 87 ? -2.809 -13.480 -5.989 1.00 86.06 87 GLY A N 1
ATOM 692 C CA . GLY A 1 87 ? -2.086 -13.420 -4.711 1.00 86.06 87 GLY A CA 1
ATOM 693 C C . GLY A 1 87 ? -0.596 -13.796 -4.771 1.00 86.06 87 GLY A C 1
ATOM 694 O O . GLY A 1 87 ? 0.081 -13.756 -3.747 1.00 86.06 87 GLY A O 1
ATOM 695 N N . GLU A 1 88 ? -0.054 -14.151 -5.940 1.00 90.38 88 GLU A N 1
ATOM 696 C CA . GLU A 1 88 ? 1.370 -14.455 -6.127 1.00 90.38 88 GLU A CA 1
ATOM 697 C C . GLU A 1 88 ? 2.127 -13.226 -6.656 1.00 90.38 88 GLU A C 1
ATOM 699 O O . GLU A 1 88 ? 1.729 -12.642 -7.665 1.00 90.38 88 GLU A O 1
ATOM 704 N N . ILE A 1 89 ? 3.236 -12.859 -6.004 1.00 89.75 89 ILE A N 1
ATOM 705 C CA . ILE A 1 89 ? 4.109 -11.746 -6.409 1.00 89.75 89 ILE A CA 1
ATOM 706 C C . ILE A 1 89 ? 5.331 -12.290 -7.154 1.00 89.75 89 ILE A C 1
ATOM 708 O O . ILE A 1 89 ? 6.042 -13.157 -6.641 1.00 89.75 89 ILE A O 1
ATOM 712 N N . LYS A 1 90 ? 5.610 -11.744 -8.342 1.00 91.56 90 LYS A N 1
ATOM 713 C CA . LYS A 1 90 ? 6.823 -12.033 -9.128 1.00 91.56 90 LYS A CA 1
ATOM 714 C C . LYS A 1 90 ? 7.521 -10.743 -9.551 1.00 91.56 90 LYS A C 1
ATOM 716 O O . LYS A 1 90 ? 6.827 -9.771 -9.845 1.00 91.56 90 LYS A O 1
ATOM 721 N N . PRO A 1 91 ? 8.864 -10.727 -9.630 1.00 85.69 91 PRO A N 1
ATOM 722 C CA . PRO A 1 91 ? 9.564 -9.623 -10.270 1.00 85.69 91 PRO A CA 1
ATOM 723 C C . PRO A 1 91 ? 9.125 -9.515 -11.734 1.00 85.69 91 PRO A C 1
ATOM 725 O O . PRO A 1 91 ? 8.977 -10.527 -12.425 1.00 85.69 91 PRO A O 1
ATOM 728 N N . GLU A 1 92 ? 8.892 -8.290 -12.190 1.00 78.88 92 GLU A N 1
ATOM 729 C CA . GLU A 1 92 ? 8.755 -7.988 -13.610 1.00 78.88 92 GLU A CA 1
ATOM 730 C C . GLU A 1 92 ? 10.157 -7.991 -14.237 1.00 78.88 92 GLU A C 1
ATOM 732 O O . GLU A 1 92 ? 11.014 -7.207 -13.830 1.00 78.88 92 GLU A O 1
ATOM 737 N N . LEU A 1 93 ? 10.405 -8.947 -15.141 1.00 65.19 93 LEU A N 1
ATOM 738 C CA . LEU A 1 93 ? 11.659 -9.100 -15.891 1.00 65.19 93 LEU A CA 1
ATOM 739 C C . LEU A 1 93 ? 11.595 -8.368 -17.231 1.00 65.19 93 LEU A C 1
ATOM 741 O O . LEU A 1 93 ? 10.528 -8.456 -17.883 1.00 65.19 93 LEU A O 1
#

pLDDT: mean 75.73, std 13.81, range [33.25, 92.94]

=== Feature glossary ===
Reading guide. The protein is described through the following features:

Foldseek 3Di. A 3Di character summarizes, for each residue, the relative orientation of the Cα frame of its nearest spatial neighbor. Because it encodes fold topology rather than chemistry, 3Di alignments detect remote structural similarity that sequence alignment misses.

Contact-map, Ramachandran, and PAE plots. Plot images: a contact map (which residues are close in 3D, as an N×N binary image), a Ramachandran scatter (backbone torsion angles, revealing secondary-structure composition at a glance), and — for AlphaFold structures — a PAE heatmap (pairwise prediction confidence).

Radius of gyration, Cα contacts, bounding b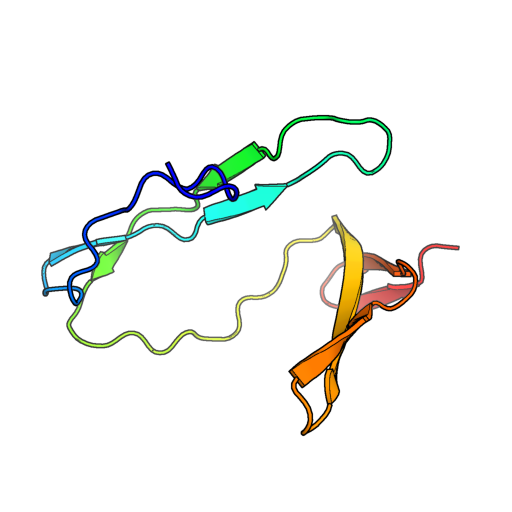ox. Radius of gyration (Rg) is the root-mean-square distance of Cα atoms from their centroid — a single number for overall size and compactness. A globular domain of N residues has Rg ≈ 2.2·N^0.38 Å; an extended or disordered chain has a much larger Rg. The Cα contact count is the number of residue pairs whose Cα atoms are within 8 Å and are more than four positions apart in sequence — a standard proxy for tertiary packing density. The bounding box is the smallest axis-aligned box enclosing all Cα atoms.

Secondary structure (8-state, DSSP). Eight-state secondary structure (DSSP): H is the canonical α-helix, G the tighter 3₁₀-helix, I the wider π-helix; E/B are β-structure, T and S are turns and bends, and '-' is everything else. DSSP derives these from the pattern of main-chain N–H···O=C hydrogen bonds, not from the sequence.

B-factor. B-factor (Debye–Waller factor) reflects atomic displacement in the crystal lattice. It is an experimental observable (units Å²), not a prediction; low values mean the atom is pinned down, high values mean it moves or is heterogeneous across the crystal.

pLDDT. pLDDT is the predicted lDDT-Cα score: AlphaFold's confidence that the local environment of each residue (all inter-atomic distances within 15 Å) is correctly placed. It is a per-residue number between 0 and 100, with higher meaning more reliable.

Nearest PDB structures. Nearest PDB neighbors are the top structural matches found by Foldseek when searching this structure against the entire Protein Data Bank. Each hit reports a TM-score (0 to 1; >0.5 almost always implies the same fold) and an E-value. These are *structural* homologs — they may share no detectable sequence similarity.

Solvent-accessible surface area. Accessible surface area quantifies burial. A residue with SASA near zero is packed into the hydrophobic core; one with SASA >100 Å² sits on the surface. Computed here via the Shrake–Rupley numerical algorithm with a 1.4 Å probe.

Rendered structure images. Structure images are PyMOL renders from six orthogonal camera directions. Cartoon representation draws helices as coils and strands as arrows; sticks shows the backbone as bonds; surface shows the solvent-excluded envelope. Rainbow coloring maps sequence position to hue (blue→red, N→C); chain coloring assigns a distinct color per polypeptide.

Backbone torsions (φ/ψ). φ (phi) and ψ (psi) are the two rotatable backbone dihedrals per residue: φ is the C(i-1)–N–Cα–C torsion, ψ is the N–Cα–C–N(i+1) torsion, both in degrees on (−180°, 180°]. α-helical residues cluster near (−60°, −45°); β-strand residues near (−120°, +130°). A Ramachandran plot is simply a scatter of (φ, ψ) for every residue.

Predicted aligned error. Predicted Aligned Error (PAE) is an AlphaFold confidence matrix: entry (i, j) is the expected error in the position of residue j, in ångströms, when the prediction is superimposed on the true structure at residue i. Low PAE within a block of residues means that block is internally rigid and well-predicted; high PAE between two blocks means their relative placement is uncertain even if each block individually is confident.

mmCIF coordinates. Structure coordinates are given as an mmCIF _atom_site loop: one row per atom with element, residue name, chain id, sequence number, and x/y/z position in Å. Only the four main-chain atoms per residue are included here; side chains are omitted to keep the record compact.

InterPro / GO / CATH / organism. Database cross-references. InterPro integrates a dozen domain/family signature databases into unified entries with residue-range hits. GO terms attach function/process/location labels with evidence codes. CATH codes position the fold in a four-level structural taxonomy. Organism is the NCBI-taxonomy species name.

Secondary structure (3-state, P-SEA). SS3 is a coarse helix/strand/coil call (letters a/b/c) made by the P-SEA algorithm from inter-Cα distances and dihedrals. It is less detailed than DSSP but needs only Cα positions.

Sequence. Sequence gives the chain of amino acids in standard one-letter code (A=alanine, C=cysteine, …, Y=tyrosine), read N→C. It is the only feature that is directly encoded by the gene; all structural features are derived from the folded form of this sequence.